Protein 2E0T (pdb70)

Radius of gyration: 17.64 Å; Cα contacts (8 Å, |Δi|>4): 221; chains: 1; bounding box: 36×41×56 Å

B-factor: mean 16.06, std 10.48, range [0.98, 58.57]

Nearest PDB structures (foldseek):
  2e0t-assembly1_A-2  TM=1.007E+00  e=2.964E-31  Homo sapiens
  4hrf-assembly1_A  TM=9.578E-01  e=8.405E-27  Homo sapiens
  4b04-assembly2_C  TM=9.583E-01  e=4.090E-26  Homo sapiens
  4b04-assembly2_D  TM=9.462E-01  e=1.126E-25  Homo sapiens
  5gtj-assembly2_C  TM=8.476E-01  e=1.217E-23  Homo sapiens

Sequence (150 aa):
HADEVWPGLYLGDQDMANNRRELRRLGITHVLNASHSRWRGTPEAYEGLGIRYLGVEAHDSPAFDMSIHFQTAADFIHRALSQPGGKILVHCAVGVSRSATLVLAYLMLYHHLTLVEAIKKVKDHRGIIPNRGFLRQLLALDRRLRQGLE

Secondary structure (DSSP, 8-state):
-EEEEETTEEEE-HHHHT-HHHHHHHT--EEEETT--TT--S-TTHHHHT-EEEE----SSTTS-THHHHHHHHHHHHHHHHSTT--EEEE-SSSSHHHHHHHHHHHHHHS---HHHHHHHHHHTS-S---HHHHHHHHHHHHHHHH---

Foldseek 3Di:
DWWQLDVLEIEDEPVCVVDLVNCLVVLAAEEEELADDVVDDPPPNQVVSNYHYDYDHFDLDPPTDLVVCLVVLLVVVCVQVVDPSRHYYFYYHDDRRRRLVSQLSNCVVPVVDDSVRSVCSRVVTPDDCPDPVVVVVVVVVVCCVVPPDD

InterPro domains:
  IPR000340 Dual specificity phosphatase, catalytic domain [PF00782] (69-202)
  IPR000387 Tyrosine-specific protein phosphatases domain [PS50056] (128-186)
  IPR016130 Protein-tyrosine phosphatase, active site [PS00383] (150-160)
  IPR020405 Atypical dual specificity phosphatase, subfamily A [PR01909] (63-74)
  IPR020405 Atypical dual specificity phosphatase, subfamily A [PR01909] (83-92)
  IPR020405 Atypical dual specificity phosphatase, subfamily A [PR01909] (113-124)
  IPR020405 Atypical dual specificity phosphatase, subfamily A [PR01909] (133-142)
  IPR020405 Atypical dual specificity phosphatase, subfamily A [PTHR45682] (21-208)
  IPR020422 Dual specificity protein phosphatase domain [PS50054] (60-207)
  IPR020422 Dual specificity protein phosphatase domain [SM00195] (61-204)
  IPR029021 Protein-tyrosine phosphatase-like [G3DSA:3.90.190.10] (32-207)
  IPR029021 Protein-tyrosine phosphatase-like [SSF52799] (44-206)

Structure (mmCIF, N/CA/C/O backbone):
data_2E0T
#
_entry.id   2E0T
#
_cell.length_a   80.721
_cell.length_b   40.176
_cell.length_c   49.944
_cell.angle_alpha   90.00
_cell.angle_beta   110.35
_cell.angle_gamma   90.00
#
_symmetry.space_group_name_H-M   'C 1 2 1'
#
loop_
_entity.id
_entity.type
_entity.pdbx_description
1 polymer 'Dual specificity phosphatase 26'
2 water water
#
loop_
_atom_site.group_PDB
_atom_site.id
_atom_site.type_symbol
_atom_site.label_atom_id
_atom_site.label_alt_id
_atom_site.label_comp_id
_atom_site.label_asym_id
_atom_site.label_entity_id
_atom_site.label_seq_id
_atom_site.pdbx_PDB_ins_code
_atom_site.Cartn_x
_atom_site.Cartn_y
_atom_site.Cartn_z
_atom_site.occupancy
_atom_site.B_iso_or_equiv
_atom_site.auth_seq_id
_atom_site.auth_comp_id
_atom_site.auth_asym_id
_atom_site.auth_atom_id
_atom_site.pdbx_PDB_model_num
ATOM 1 N N . HIS A 1 1 ? 23.672 -6.849 22.933 1.00 21.73 61 HIS A N 1
ATOM 2 C CA . HIS A 1 1 ? 23.866 -5.434 23.333 1.00 23.86 61 HIS A CA 1
ATOM 3 C C . HIS A 1 1 ? 23.721 -4.521 22.128 1.00 21.98 61 HIS A C 1
ATOM 4 O O . HIS A 1 1 ? 24.158 -4.866 21.032 1.00 21.64 61 HIS A O 1
ATOM 11 N N . ALA A 1 2 ? 23.104 -3.361 22.336 1.00 19.69 62 ALA A N 1
ATOM 12 C CA . ALA A 1 2 ? 22.923 -2.390 21.260 1.00 19.05 62 ALA A CA 1
ATOM 13 C C . ALA A 1 2 ? 22.652 -1.006 21.822 1.00 17.61 62 ALA A C 1
ATOM 14 O O . ALA A 1 2 ? 21.998 -0.857 22.863 1.00 18.64 62 ALA A O 1
ATOM 16 N N . ASP A 1 3 ? 23.165 0.000 21.121 1.00 13.94 63 ASP A N 1
ATOM 17 C CA . ASP A 1 3 ? 22.989 1.388 21.507 1.00 11.51 63 ASP A CA 1
ATOM 18 C C . ASP A 1 3 ? 22.254 2.109 20.393 1.00 10.35 63 ASP A C 1
ATOM 19 O O . ASP A 1 3 ? 22.575 1.919 19.222 1.00 9.90 63 ASP A O 1
ATOM 24 N N . GLU A 1 4 ? 21.272 2.927 20.748 1.00 10.26 64 GLU A N 1
ATOM 25 C CA . GLU A 1 4 ? 20.557 3.702 19.742 1.00 11.11 64 GLU A CA 1
ATOM 26 C C . GLU A 1 4 ? 21.419 4.960 19.549 1.00 11.48 64 GLU A C 1
ATOM 27 O O . GLU A 1 4 ? 21.286 5.949 20.284 1.00 12.23 64 GLU A O 1
ATOM 33 N N . VAL A 1 5 ? 22.314 4.908 18.563 1.00 11.45 65 VAL A N 1
ATOM 34 C CA . VAL A 1 5 ? 23.241 6.012 18.291 1.00 10.18 65 VAL A CA 1
ATOM 35 C C . VAL A 1 5 ? 22.681 7.152 17.446 1.00 9.99 65 VAL A C 1
ATOM 36 O O . VAL A 1 5 ? 23.287 8.224 17.350 1.00 12.13 65 VAL A O 1
ATOM 40 N N . TRP A 1 6 ? 21.537 6.914 16.814 1.00 10.05 66 TRP A N 1
ATOM 41 C CA . TRP A 1 6 ? 20.837 7.915 16.013 1.00 10.36 66 TRP A CA 1
ATOM 42 C C . TRP A 1 6 ? 19.393 7.433 16.123 1.00 11.01 66 TRP A C 1
ATOM 43 O O . TRP A 1 6 ? 19.162 6.235 16.270 1.00 9.07 66 TRP A O 1
ATOM 54 N N . PRO A 1 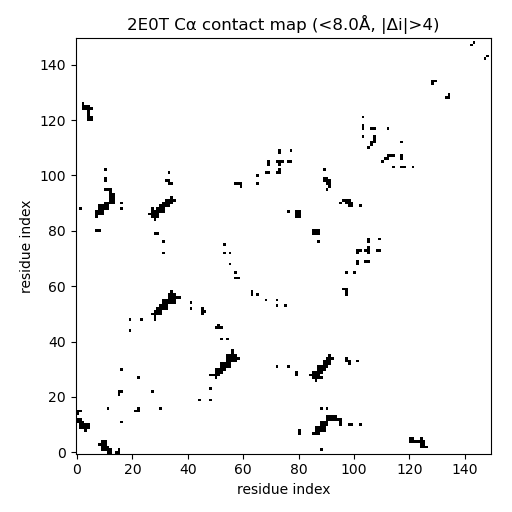7 ? 18.404 8.341 16.081 1.00 11.63 67 PRO A N 1
ATOM 55 C CA . PRO A 1 7 ? 17.017 7.881 16.195 1.00 11.73 67 PRO A CA 1
ATOM 56 C C . PRO A 1 7 ? 16.649 6.714 15.282 1.00 11.61 67 PRO A C 1
ATOM 57 O O . PRO A 1 7 ? 16.726 6.839 14.056 1.00 11.24 67 PRO A O 1
ATOM 61 N N . GLY A 1 8 ? 16.243 5.599 15.894 1.00 10.94 68 GLY A N 1
ATOM 62 C CA . GLY A 1 8 ? 15.857 4.412 15.149 1.00 10.96 68 GLY A CA 1
ATOM 63 C C . GLY A 1 8 ? 17.021 3.566 14.648 1.00 9.80 68 GLY A C 1
ATOM 64 O O . GLY A 1 8 ? 16.813 2.486 14.069 1.00 7.95 68 GLY A O 1
ATOM 65 N N . LEU A 1 9 ? 18.244 4.018 14.922 1.00 9.05 69 LEU A N 1
ATOM 66 C CA . LEU A 1 9 ? 19.436 3.329 14.436 1.00 8.46 69 LEU A CA 1
ATOM 67 C C . LEU A 1 9 ? 20.260 2.757 15.582 1.00 9.46 69 LEU A C 1
ATOM 68 O O . LEU A 1 9 ? 20.892 3.495 16.346 1.00 6.80 69 LEU A O 1
ATOM 73 N N . TYR A 1 10 ? 20.240 1.435 15.695 1.00 9.05 70 TYR A N 1
ATOM 74 C CA . TYR A 1 10 ? 20.964 0.730 16.737 1.00 9.13 70 TYR A CA 1
ATOM 75 C C . TYR A 1 10 ? 22.273 0.114 16.253 1.00 11.05 70 TYR A C 1
ATOM 76 O O . TYR A 1 10 ? 22.289 -0.638 15.284 1.00 9.75 70 TYR A O 1
ATOM 85 N N . LEU A 1 11 ? 23.364 0.442 16.938 1.00 8.70 71 LEU A N 1
ATOM 86 C CA . LEU A 1 11 ? 24.672 -0.128 16.641 1.00 7.62 71 LEU A CA 1
ATOM 87 C C . LEU A 1 11 ? 24.786 -1.217 17.706 1.00 10.22 71 LEU A C 1
ATOM 88 O O . LEU A 1 11 ? 24.846 -0.906 18.904 1.00 10.45 71 LEU A O 1
ATOM 93 N N . GLY A 1 12 ? 24.804 -2.478 17.280 1.00 10.19 72 GLY A N 1
ATOM 94 C CA . GLY A 1 12 ? 24.861 -3.580 18.235 1.00 11.73 72 GLY A CA 1
ATOM 95 C C . GLY A 1 12 ? 25.853 -4.686 17.924 1.00 13.95 72 GLY A C 1
ATOM 96 O O . GLY A 1 12 ? 26.662 -4.562 16.999 1.00 12.60 72 GLY A O 1
ATOM 97 N N . ASP A 1 13 ? 25.792 -5.775 18.692 1.00 13.08 73 ASP A N 1
ATOM 98 C CA . ASP A 1 13 ? 26.718 -6.882 18.494 1.00 13.83 73 ASP A CA 1
ATOM 99 C C . ASP A 1 13 ? 26.080 -8.127 17.885 1.00 12.60 73 ASP A C 1
ATOM 100 O O . ASP A 1 13 ? 24.872 -8.168 17.668 1.00 11.41 73 ASP A O 1
ATOM 105 N N . GLN A 1 14 ? 26.905 -9.128 17.592 1.00 12.56 74 GLN A N 1
ATOM 106 C CA . GLN A 1 14 ? 26.433 -10.366 16.985 1.00 13.51 74 GLN A CA 1
ATOM 107 C C . GLN A 1 14 ? 25.429 -11.074 17.885 1.00 15.10 74 GLN A C 1
ATOM 108 O O . GLN A 1 14 ? 24.492 -11.693 17.391 1.00 14.68 74 GLN A O 1
ATOM 114 N N . ASP A 1 15 ? 25.622 -11.000 19.196 1.00 16.13 75 ASP A N 1
ATOM 115 C CA . ASP A 1 15 ? 24.688 -11.651 20.108 1.00 16.45 75 ASP A CA 1
ATOM 116 C C . ASP A 1 15 ? 23.305 -11.017 19.998 1.00 14.56 75 ASP A C 1
ATOM 117 O O . ASP A 1 15 ? 22.290 -11.707 20.075 1.00 15.80 75 ASP A O 1
ATOM 122 N N . MET A 1 16 ? 23.252 -9.701 19.818 1.00 13.96 76 MET A N 1
ATOM 123 C CA . MET A 1 16 ? 21.960 -9.045 19.685 1.00 12.91 76 MET A CA 1
ATOM 124 C C . MET A 1 16 ? 21.329 -9.476 18.368 1.00 13.33 76 MET A C 1
ATOM 125 O O . MET A 1 16 ? 20.119 -9.666 18.278 1.00 13.09 76 MET A O 1
ATOM 130 N N . ALA A 1 17 ? 22.158 -9.626 17.344 1.00 13.87 77 ALA A N 1
ATOM 131 C CA . ALA A 1 17 ? 21.651 -10.038 16.041 1.00 14.97 77 ALA A CA 1
ATOM 132 C C . ALA A 1 17 ? 21.099 -11.459 16.114 1.00 17.08 77 ALA A C 1
ATOM 133 O O . ALA A 1 17 ? 20.262 -11.854 15.296 1.00 16.83 77 ALA A O 1
ATOM 135 N N . ASN A 1 18 ? 21.572 -12.214 17.100 1.00 18.27 78 ASN A N 1
ATOM 136 C CA . ASN A 1 18 ? 21.167 -13.603 17.281 1.00 21.01 78 ASN A CA 1
ATOM 137 C C . ASN A 1 18 ? 20.065 -13.781 18.316 1.00 22.54 78 ASN A C 1
ATOM 138 O O . ASN A 1 18 ? 19.592 -14.901 18.536 1.00 23.19 78 ASN A O 1
ATOM 143 N N . ASN A 1 19 ? 19.649 -12.686 18.941 1.00 22.71 79 ASN A N 1
ATOM 144 C CA . ASN A 1 19 ? 18.625 -12.749 19.980 1.00 22.68 79 ASN A CA 1
ATOM 145 C C . ASN A 1 19 ? 17.208 -12.414 19.513 1.00 22.60 79 ASN A C 1
ATOM 146 O O . ASN A 1 19 ? 16.787 -11.260 19.562 1.00 20.30 79 ASN A O 1
ATOM 151 N N . ARG A 1 20 ? 16.473 -13.439 19.089 1.00 24.57 80 ARG A N 1
ATOM 152 C CA . ARG A 1 20 ? 15.110 -13.291 18.594 1.00 27.00 80 ARG A CA 1
ATOM 153 C C . ARG A 1 20 ? 14.150 -12.536 19.514 1.00 26.81 80 ARG A C 1
ATOM 154 O O . ARG A 1 20 ? 13.385 -11.692 19.057 1.00 24.88 80 ARG A O 1
ATOM 162 N N . ARG A 1 21 ? 14.182 -12.842 20.808 1.00 27.54 81 ARG A N 1
ATOM 163 C CA . ARG A 1 21 ? 13.282 -12.181 21.747 1.00 28.92 81 ARG A CA 1
ATOM 164 C C . ARG A 1 21 ? 13.566 -10.692 21.905 1.00 26.77 81 ARG A C 1
ATOM 165 O O . ARG A 1 21 ? 12.644 -9.878 21.940 1.00 26.36 81 ARG A O 1
ATOM 173 N N . GLU A 1 22 ? 14.841 -10.337 21.993 1.00 25.79 82 GLU A N 1
ATOM 174 C CA . GLU A 1 22 ? 15.222 -8.939 22.146 1.00 23.52 82 GLU A CA 1
ATOM 175 C C . GLU A 1 22 ? 14.956 -8.156 20.856 1.00 22.04 82 GLU A C 1
ATOM 176 O O . GLU A 1 22 ? 14.489 -7.019 20.898 1.00 18.82 82 GLU A O 1
ATOM 182 N N . LEU A 1 23 ? 15.258 -8.750 19.704 1.00 20.36 83 LEU A N 1
ATOM 183 C CA . LEU A 1 23 ? 14.981 -8.063 18.450 1.00 18.46 83 LEU A CA 1
ATOM 184 C C . LEU A 1 23 ? 13.485 -7.782 18.391 1.00 19.42 83 LEU A C 1
ATOM 185 O O . LEU A 1 23 ? 13.054 -6.743 17.914 1.00 18.06 83 LEU A O 1
ATOM 190 N N . ARG A 1 24 ? 12.684 -8.719 18.883 1.00 21.97 84 ARG A N 1
ATOM 191 C CA . ARG A 1 24 ? 11.243 -8.516 18.868 1.00 25.35 84 ARG A CA 1
ATOM 192 C C . ARG A 1 24 ? 10.852 -7.400 19.832 1.00 24.78 84 ARG A C 1
ATOM 193 O O . ARG A 1 24 ? 10.110 -6.489 19.470 1.00 25.41 84 ARG A O 1
ATOM 201 N N . ARG A 1 25 ? 11.364 -7.475 21.057 1.00 26.46 85 ARG A N 1
ATOM 202 C CA . ARG A 1 25 ? 11.058 -6.479 22.080 1.00 26.64 85 ARG A CA 1
ATOM 203 C C . ARG A 1 25 ? 11.360 -5.068 21.594 1.00 25.56 85 ARG A C 1
ATOM 204 O O . ARG A 1 25 ? 10.567 -4.154 21.808 1.00 25.71 85 ARG A O 1
ATOM 212 N N . LEU A 1 26 ? 12.504 -4.897 20.936 1.00 23.07 86 LEU A N 1
ATOM 213 C CA . LEU A 1 26 ? 12.909 -3.587 20.428 1.00 20.65 86 LEU A CA 1
ATOM 214 C C . LEU A 1 26 ? 12.152 -3.120 19.189 1.00 19.05 86 LEU A C 1
ATOM 215 O O . LEU A 1 26 ? 12.218 -1.948 18.833 1.00 18.03 86 LEU A O 1
ATOM 220 N N . GLY A 1 27 ? 11.446 -4.032 18.527 1.00 16.44 87 GLY A N 1
ATOM 221 C CA . GLY A 1 27 ? 10.700 -3.655 17.340 1.00 14.78 87 GLY A CA 1
ATOM 222 C C . GLY A 1 27 ? 11.586 -3.425 16.128 1.00 13.43 87 GLY A C 1
ATOM 223 O O . GLY A 1 27 ? 11.245 -2.643 15.240 1.00 13.48 87 GLY A O 1
ATOM 224 N N . ILE A 1 28 ? 12.724 -4.109 16.087 1.00 11.65 88 ILE A N 1
ATOM 225 C CA . ILE A 1 28 ? 13.646 -3.958 14.964 1.00 11.75 88 ILE A CA 1
ATOM 226 C C . ILE A 1 28 ? 12.933 -4.386 13.693 1.00 12.22 88 ILE A C 1
ATOM 227 O O . ILE A 1 28 ? 12.265 -5.415 13.680 1.00 12.31 88 ILE A O 1
ATOM 232 N N . THR A 1 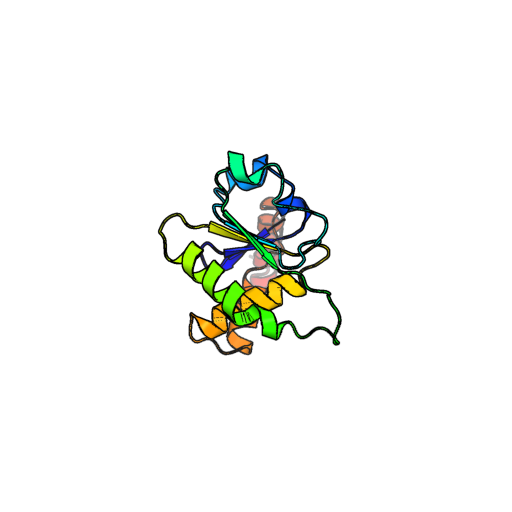29 ? 13.085 -3.596 12.631 1.00 11.41 89 THR A N 1
ATOM 233 C CA . THR A 1 29 ? 12.441 -3.890 11.358 1.00 10.95 89 THR A CA 1
ATOM 234 C C . THR A 1 29 ? 13.437 -4.195 10.243 1.00 10.27 89 THR A C 1
ATOM 235 O O . THR A 1 29 ? 13.079 -4.764 9.206 1.00 9.04 89 THR A O 1
ATOM 239 N N . HIS A 1 30 ? 14.691 -3.827 10.462 1.00 8.01 90 HIS A N 1
ATOM 240 C CA . HIS A 1 30 ? 15.739 -4.043 9.463 1.00 7.82 90 HIS A CA 1
ATOM 241 C C . HIS A 1 30 ? 17.029 -4.403 10.162 1.00 6.62 90 HIS A C 1
ATOM 242 O O . HIS A 1 30 ? 17.282 -3.919 11.256 1.00 8.51 90 HIS A O 1
ATOM 249 N N . VAL A 1 31 ? 17.828 -5.268 9.543 1.00 5.99 91 VAL A N 1
ATOM 250 C CA . VAL A 1 31 ? 19.133 -5.621 10.098 1.00 7.66 91 VAL A CA 1
ATOM 251 C C . VAL A 1 31 ? 20.179 -5.540 8.991 1.00 7.52 91 VAL A C 1
ATOM 252 O O . VAL A 1 31 ? 20.013 -6.135 7.925 1.00 5.64 91 VAL A O 1
ATOM 256 N N . LEU A 1 32 ? 21.221 -4.752 9.232 1.00 6.17 92 LEU A N 1
ATOM 257 C CA . LEU A 1 32 ? 22.335 -4.623 8.302 1.00 6.43 92 LEU A CA 1
ATOM 258 C C . LEU A 1 32 ? 23.526 -5.353 8.932 1.00 6.24 92 LEU A C 1
ATOM 259 O O . LEU A 1 32 ? 24.079 -4.921 9.961 1.00 5.82 92 LEU A O 1
ATOM 264 N N . ASN A 1 33 ? 23.898 -6.483 8.340 1.00 4.86 93 ASN A N 1
ATOM 265 C CA . ASN A 1 33 ? 25.033 -7.255 8.830 1.00 6.39 93 ASN A CA 1
ATOM 266 C C . ASN A 1 33 ? 26.241 -6.799 8.016 1.00 5.73 93 ASN A C 1
ATOM 267 O O . ASN A 1 33 ? 26.335 -7.088 6.823 1.00 5.49 93 ASN A O 1
ATOM 272 N N . ALA A 1 34 ? 27.160 -6.083 8.666 1.00 5.32 94 ALA A N 1
ATOM 273 C CA . ALA A 1 34 ? 28.348 -5.553 8.003 1.00 6.66 94 ALA A CA 1
ATOM 274 C C . ALA A 1 34 ? 29.457 -6.570 7.791 1.00 6.34 94 ALA A C 1
ATOM 275 O O . ALA A 1 34 ? 30.525 -6.232 7.281 1.00 6.09 94 ALA A O 1
ATOM 277 N N . SER A 1 35 ? 29.212 -7.811 8.205 1.00 6.43 95 SER A N 1
ATOM 278 C CA . SER A 1 35 ? 30.179 -8.893 8.023 1.00 7.62 95 SER A CA 1
ATOM 279 C C . SER A 1 35 ? 29.423 -10.191 7.741 1.00 7.93 95 SER A C 1
ATOM 280 O O . SER A 1 35 ? 29.506 -11.174 8.499 1.00 7.74 95 SER A O 1
ATOM 283 N N . HIS A 1 36 ? 28.659 -10.186 6.656 1.00 5.92 96 HIS A N 1
ATOM 284 C CA . HIS A 1 36 ? 27.898 -11.365 6.255 1.00 6.38 96 HIS A CA 1
ATOM 285 C C . HIS A 1 36 ? 28.836 -12.464 5.753 1.00 6.67 96 HIS A C 1
ATOM 286 O O . HIS A 1 36 ? 29.725 -12.210 4.939 1.00 6.88 96 HIS A O 1
ATOM 293 N N . SER A 1 37 ? 28.659 -13.677 6.275 1.00 8.30 97 SER A N 1
ATOM 294 C CA . SER A 1 37 ? 29.464 -14.833 5.865 1.00 7.96 97 SER A CA 1
ATOM 295 C C . SER A 1 37 ? 28.834 -15.358 4.598 1.00 7.75 97 SER A C 1
ATOM 296 O O . SER A 1 37 ? 27.675 -15.761 4.606 1.00 7.40 97 SER A O 1
ATOM 299 N N . ARG A 1 38 ? 29.604 -15.394 3.518 1.00 9.07 98 ARG A N 1
ATOM 300 C CA . ARG A 1 38 ? 29.033 -15.792 2.235 1.00 9.96 98 ARG A CA 1
ATOM 301 C C . ARG A 1 38 ? 28.345 -17.150 2.142 1.00 8.17 98 ARG A C 1
ATOM 302 O O . ARG A 1 38 ? 27.424 -17.316 1.340 1.00 7.12 98 ARG A O 1
ATOM 310 N N . TRP A 1 39 ? 28.769 -18.105 2.967 1.00 9.18 99 TRP A N 1
ATOM 311 C CA . TRP A 1 39 ? 28.170 -19.443 2.977 1.00 8.76 99 TRP A CA 1
ATOM 312 C C . TRP A 1 39 ? 26.815 -19.497 3.683 1.00 9.28 99 TRP A C 1
ATOM 313 O O . TRP A 1 39 ? 26.109 -20.511 3.626 1.00 10.05 99 TRP A O 1
ATOM 324 N N . ARG A 1 40 ? 26.456 -18.412 4.366 1.00 7.86 100 ARG A N 1
ATOM 325 C CA . ARG A 1 40 ? 25.172 -18.336 5.044 1.00 8.05 100 ARG A CA 1
ATOM 326 C C . ARG A 1 40 ? 24.177 -17.574 4.160 1.00 8.02 100 ARG A C 1
ATOM 327 O O . ARG A 1 40 ? 24.554 -16.920 3.177 1.00 8.89 100 ARG A O 1
ATOM 335 N N . GLY A 1 41 ? 22.909 -17.677 4.525 1.00 7.72 101 GLY A N 1
ATOM 336 C CA . GLY A 1 41 ? 21.856 -16.938 3.846 1.00 8.44 101 GLY A CA 1
ATOM 337 C C . GLY A 1 41 ? 21.291 -15.996 4.908 1.00 9.31 101 GLY A C 1
ATOM 338 O O . GLY A 1 41 ? 21.986 -15.652 5.867 1.00 9.82 101 GLY A O 1
ATOM 339 N N . THR A 1 42 ? 20.038 -15.585 4.761 1.00 9.01 102 THR A N 1
ATOM 340 C CA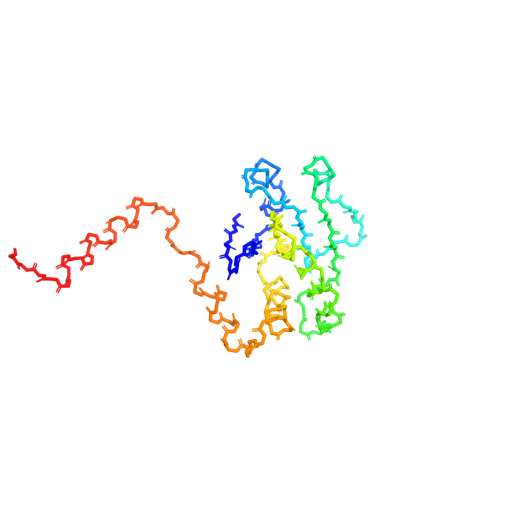 . THR A 1 42 ? 19.415 -14.695 5.742 1.00 9.58 102 THR A CA 1
ATOM 341 C C . THR A 1 42 ? 19.257 -15.392 7.098 1.00 10.55 102 THR A C 1
ATOM 342 O O . THR A 1 42 ? 18.889 -16.575 7.165 1.00 9.20 102 THR A O 1
ATOM 346 N N . PRO A 1 43 ? 19.571 -14.689 8.200 1.00 9.00 103 PRO A N 1
ATOM 347 C CA . PRO A 1 43 ? 19.422 -15.307 9.523 1.00 11.75 103 PRO A CA 1
ATOM 348 C C . PRO A 1 43 ? 18.030 -15.904 9.659 1.00 12.00 103 PRO A C 1
ATOM 349 O O . PRO A 1 43 ? 17.034 -15.279 9.316 1.00 13.04 103 PRO A O 1
ATOM 353 N N . GLU A 1 44 ? 17.944 -17.104 10.192 1.00 16.66 104 GLU A N 1
ATOM 354 C CA . GLU A 1 44 ? 16.783 -17.973 10.328 1.00 20.31 104 GLU A CA 1
ATOM 355 C C . GLU A 1 44 ? 15.595 -17.219 10.914 1.00 19.55 104 GLU A C 1
ATOM 356 O O . GLU A 1 44 ? 14.435 -17.413 10.412 1.00 18.98 104 GLU A O 1
ATOM 362 N N . ALA A 1 45 ? 15.722 -16.478 11.989 1.00 19.05 105 ALA A N 1
ATOM 363 C CA . ALA A 1 45 ? 14.583 -15.848 12.651 1.00 17.51 105 ALA A CA 1
ATOM 364 C C . ALA A 1 45 ? 14.015 -14.580 12.010 1.00 16.76 105 ALA A C 1
ATOM 365 O O . ALA A 1 45 ? 12.879 -14.199 12.295 1.00 14.93 105 ALA A O 1
ATOM 367 N N . TYR A 1 46 ? 14.766 -13.940 11.126 1.00 14.90 106 TYR A N 1
ATOM 368 C CA . TYR A 1 46 ? 14.311 -12.680 10.559 1.00 15.12 106 TYR A CA 1
ATOM 369 C C . TYR A 1 46 ? 13.012 -12.663 9.763 1.00 15.70 106 TYR A C 1
ATOM 370 O O . TYR A 1 46 ? 12.220 -11.742 9.893 1.00 16.93 106 TYR A O 1
ATOM 379 N N . GLU A 1 47 ? 12.777 -13.675 8.941 1.00 16.86 107 GLU A N 1
ATOM 380 C CA . GLU A 1 47 ? 11.552 -13.713 8.160 1.00 18.43 107 GLU A CA 1
ATOM 381 C C . GLU A 1 47 ? 10.318 -13.654 9.071 1.00 18.62 107 GLU A C 1
ATOM 382 O O . GLU A 1 47 ? 9.397 -12.873 8.836 1.00 18.41 107 GLU A O 1
ATOM 388 N N . GLY A 1 48 ? 10.321 -14.469 10.116 1.00 20.23 108 GLY A N 1
ATOM 389 C CA . GLY A 1 48 ? 9.202 -14.488 11.042 1.00 21.67 108 GLY A CA 1
ATOM 390 C C . GLY A 1 48 ? 9.050 -13.183 11.798 1.00 22.10 108 GLY A C 1
ATOM 391 O O . GLY A 1 48 ? 7.933 -12.709 12.018 1.00 22.92 108 GLY A O 1
ATOM 392 N N . LEU A 1 49 ? 10.174 -12.603 12.206 1.00 20.16 109 LEU A N 1
ATOM 393 C CA . LEU A 1 49 ? 10.155 -11.342 12.942 1.00 19.37 109 LEU A CA 1
ATOM 394 C C . LEU A 1 49 ? 9.733 -10.184 12.050 1.00 17.99 109 LEU A C 1
ATOM 395 O O . LEU A 1 49 ? 9.433 -9.092 12.542 1.00 17.78 109 LEU A O 1
ATOM 400 N N . GLY A 1 50 ? 9.715 -10.423 10.741 1.00 17.08 110 GLY A N 1
ATOM 401 C CA . GLY A 1 50 ? 9.324 -9.394 9.795 1.00 14.77 110 GLY A CA 1
ATOM 402 C C . GLY A 1 50 ? 10.467 -8.439 9.508 1.00 13.98 110 GLY A C 1
ATOM 403 O O . GLY A 1 50 ? 10.255 -7.293 9.105 1.00 15.71 110 GLY A O 1
ATOM 404 N N . ILE A 1 51 ? 11.683 -8.935 9.697 1.00 12.50 111 ILE A N 1
ATOM 405 C CA . ILE A 1 51 ? 12.899 -8.149 9.518 1.00 11.47 111 ILE A CA 1
ATOM 406 C C . ILE A 1 51 ? 13.479 -8.239 8.111 1.00 11.27 111 ILE A C 1
ATOM 407 O O . ILE A 1 51 ? 13.676 -9.337 7.591 1.00 12.41 111 ILE A O 1
ATOM 412 N N . ARG A 1 52 ? 13.739 -7.079 7.502 1.00 9.80 112 ARG A N 1
ATOM 413 C CA . ARG A 1 52 ? 14.341 -7.011 6.164 1.00 9.65 112 ARG A CA 1
ATOM 414 C C . ARG A 1 52 ? 15.852 -6.994 6.377 1.00 8.03 112 ARG A C 1
ATOM 415 O O . ARG A 1 52 ? 16.368 -6.180 7.147 1.00 7.77 112 ARG A O 1
ATOM 423 N N . TYR A 1 53 ? 16.560 -7.856 5.654 1.00 7.76 113 TYR A N 1
ATOM 424 C CA . TYR A 1 53 ? 18.003 -8.008 5.818 1.00 7.41 113 TYR A CA 1
ATOM 425 C C . TYR A 1 53 ? 18.887 -7.547 4.657 1.00 8.56 113 TYR A C 1
ATOM 426 O O . TYR A 1 53 ? 18.503 -7.639 3.488 1.00 7.99 113 TYR A O 1
ATOM 435 N N . LEU A 1 54 ? 20.068 -7.028 5.001 1.00 7.08 114 LEU A N 1
ATOM 436 C CA . LEU A 1 54 ? 21.079 -6.676 4.000 1.00 5.61 114 LEU A CA 1
ATOM 437 C C . LEU A 1 54 ? 22.375 -7.201 4.580 1.00 6.72 114 LEU A C 1
ATOM 438 O O . LEU A 1 54 ? 22.751 -6.842 5.693 1.00 5.97 114 LEU A O 1
ATOM 443 N N . GLY A 1 55 ? 23.021 -8.108 3.845 1.00 5.51 115 GLY A N 1
ATOM 444 C CA . GLY A 1 55 ? 24.281 -8.672 4.288 1.00 6.62 115 GLY A CA 1
ATOM 445 C C . GLY A 1 55 ? 25.418 -8.239 3.378 1.00 7.24 115 GLY A C 1
ATOM 446 O O . GLY A 1 55 ? 25.436 -8.603 2.198 1.00 10.02 115 GLY A O 1
ATOM 447 N N . VAL A 1 56 ? 26.346 -7.437 3.885 1.00 7.20 116 VAL A N 1
ATOM 448 C CA . VAL A 1 56 ? 27.477 -7.034 3.045 1.00 8.18 116 VAL A CA 1
ATOM 449 C C . VAL A 1 56 ? 28.688 -7.846 3.492 1.00 8.55 116 VAL A C 1
ATOM 450 O O . VAL A 1 56 ? 28.918 -8.048 4.683 1.00 7.23 116 VAL A O 1
ATOM 454 N N . GLU A 1 57 ? 29.446 -8.337 2.524 1.00 8.52 117 GLU A N 1
ATOM 455 C CA . GLU A 1 57 ? 30.613 -9.148 2.829 1.00 10.38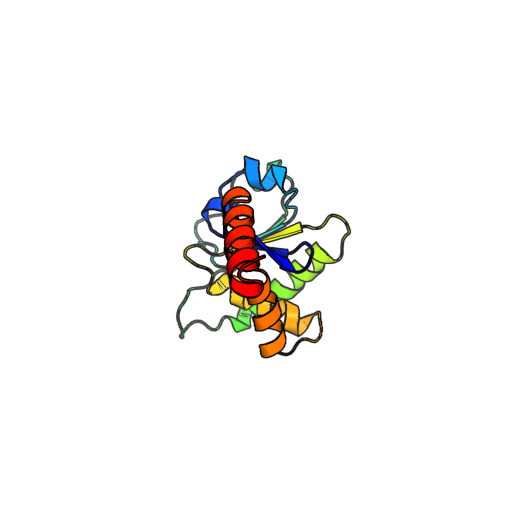 117 GLU A CA 1
ATOM 456 C C . GLU A 1 57 ? 31.847 -8.264 2.921 1.00 11.54 117 GLU A C 1
ATOM 457 O O . GLU A 1 57 ? 32.212 -7.560 1.974 1.00 12.16 117 GLU A O 1
ATOM 463 N N . ALA A 1 58 ? 32.477 -8.291 4.085 1.00 10.93 118 ALA A N 1
ATOM 464 C CA . ALA A 1 58 ? 33.640 -7.453 4.319 1.00 11.62 118 ALA A CA 1
ATOM 465 C C . ALA A 1 58 ? 34.537 -8.050 5.385 1.00 13.23 118 ALA A C 1
ATOM 466 O O . ALA A 1 58 ? 34.065 -8.654 6.348 1.00 13.68 118 ALA A O 1
ATOM 468 N N . HIS A 1 59 ? 35.836 -7.881 5.198 1.00 14.72 119 HIS A N 1
ATOM 469 C CA . HIS A 1 59 ? 36.815 -8.378 6.149 1.00 16.81 119 HIS A CA 1
ATOM 470 C C . HIS A 1 59 ? 37.337 -7.162 6.888 1.00 14.82 119 HIS A C 1
ATOM 471 O O . HIS A 1 59 ? 37.466 -6.081 6.306 1.00 13.24 119 HIS A O 1
ATOM 478 N N . ASP A 1 60 ? 37.610 -7.330 8.176 1.00 14.19 120 ASP A N 1
ATOM 479 C CA . ASP A 1 60 ? 38.111 -6.228 8.984 1.00 14.23 120 ASP A CA 1
ATOM 480 C C . ASP A 1 60 ? 39.623 -6.142 8.840 1.00 14.68 120 ASP A C 1
ATOM 481 O O . ASP A 1 60 ? 40.378 -6.430 9.773 1.00 15.90 120 ASP A O 1
ATOM 486 N N . SER A 1 61 ? 40.046 -5.737 7.646 1.00 13.83 121 SER A N 1
ATOM 487 C CA . SER A 1 61 ? 41.455 -5.594 7.298 1.00 15.51 121 SER A CA 1
ATOM 488 C C . SER A 1 61 ? 41.689 -4.246 6.625 1.00 14.86 121 SER A C 1
ATOM 489 O O . SER A 1 61 ? 40.834 -3.755 5.883 1.00 14.94 121 SER A O 1
ATOM 492 N N . PRO A 1 62 ? 42.848 -3.619 6.883 1.00 15.98 122 PRO A N 1
ATOM 493 C CA . PRO A 1 62 ? 43.160 -2.320 6.271 1.00 15.56 122 PRO A CA 1
ATOM 494 C C . PRO A 1 62 ? 43.233 -2.463 4.753 1.00 15.01 122 PRO A C 1
ATOM 495 O O . PRO A 1 62 ? 43.167 -1.469 4.023 1.00 14.84 122 PRO A O 1
ATOM 499 N N . ALA A 1 63 ? 43.372 -3.709 4.294 1.00 13.91 123 ALA A N 1
ATOM 500 C CA . ALA A 1 63 ? 43.455 -4.027 2.864 1.00 12.13 123 ALA A CA 1
ATOM 501 C C . ALA A 1 63 ? 42.078 -4.161 2.209 1.00 11.58 123 ALA A C 1
ATOM 502 O O . ALA A 1 63 ? 41.976 -4.315 0.991 1.00 11.36 123 ALA A O 1
ATOM 504 N N . PHE A 1 64 ? 41.022 -4.136 3.011 1.00 10.56 124 PHE A N 1
ATOM 505 C CA . PHE A 1 64 ? 39.679 -4.237 2.448 1.00 9.53 124 PHE A CA 1
ATOM 506 C C . PHE A 1 64 ? 39.137 -2.823 2.304 1.00 10.60 124 PHE A C 1
ATOM 507 O O . PHE A 1 64 ? 39.165 -2.049 3.269 1.00 11.20 124 PHE A O 1
ATOM 515 N N . ASP A 1 65 ? 38.670 -2.466 1.111 1.00 9.18 125 ASP A N 1
ATOM 516 C CA . ASP A 1 65 ? 38.141 -1.116 0.915 1.00 9.42 125 ASP A CA 1
ATOM 517 C C . ASP A 1 65 ? 36.654 -1.087 1.194 1.00 8.83 125 ASP A C 1
ATOM 518 O O . ASP A 1 65 ? 35.835 -1.349 0.317 1.00 8.72 125 ASP A O 1
ATOM 523 N N . MET A 1 66 ? 36.324 -0.762 2.436 1.00 7.70 126 MET A N 1
ATOM 524 C CA . MET A 1 66 ? 34.942 -0.684 2.903 1.00 8.30 126 MET A CA 1
ATOM 525 C C . MET A 1 66 ? 34.144 0.327 2.065 1.00 8.59 126 MET A C 1
ATOM 526 O O . MET A 1 66 ? 32.912 0.260 2.009 1.00 8.73 126 MET A O 1
ATOM 531 N N . SER A 1 67 ? 34.844 1.252 1.401 1.00 9.53 127 SER A N 1
ATOM 532 C CA . SER A 1 67 ? 34.185 2.271 0.571 1.00 9.96 127 SER A CA 1
ATOM 533 C C . SER A 1 67 ? 33.245 1.651 -0.449 1.00 9.56 127 SER A C 1
ATOM 534 O O . SER A 1 67 ? 32.264 2.274 -0.855 1.00 9.28 127 SER A O 1
ATOM 537 N N . ILE A 1 68 ? 33.561 0.435 -0.877 1.00 10.29 128 ILE A N 1
ATOM 538 C CA . ILE A 1 68 ? 32.737 -0.250 -1.867 1.00 10.94 128 ILE A CA 1
ATOM 539 C C . ILE A 1 68 ? 31.301 -0.445 -1.388 1.00 9.70 128 ILE A C 1
ATOM 540 O O . ILE A 1 68 ? 30.381 -0.588 -2.205 1.00 10.26 128 ILE A O 1
ATOM 545 N N . HIS A 1 69 ? 31.106 -0.443 -0.074 1.00 7.72 129 HIS A N 1
ATOM 546 C CA . HIS A 1 69 ? 29.774 -0.641 0.486 1.00 8.35 129 HIS A CA 1
ATOM 547 C C . HIS A 1 69 ? 29.125 0.618 1.060 1.00 7.87 129 HIS A C 1
ATOM 548 O O . HIS A 1 69 ? 27.983 0.564 1.502 1.00 7.64 129 HIS A O 1
ATOM 555 N N . PHE A 1 70 ? 29.830 1.747 1.068 1.00 7.09 130 PHE A N 1
ATOM 556 C CA . PHE A 1 70 ? 29.248 2.957 1.650 1.00 8.37 130 PHE A CA 1
ATOM 557 C C . PHE A 1 70 ? 27.874 3.328 1.099 1.00 8.78 130 PHE A C 1
ATOM 558 O O . PHE A 1 70 ? 26.941 3.584 1.862 1.00 8.11 130 PHE A O 1
ATOM 566 N N . GLN A 1 71 ? 27.757 3.369 -0.221 1.00 7.63 131 GLN A N 1
ATOM 567 C CA . GLN A 1 71 ? 26.498 3.777 -0.832 1.00 9.25 131 GLN A CA 1
ATOM 568 C C . GLN A 1 71 ? 25.353 2.800 -0.612 1.00 9.27 131 GLN A C 1
ATOM 569 O O . GLN A 1 71 ? 24.255 3.208 -0.224 1.00 8.85 131 GLN A O 1
ATOM 575 N N . THR A 1 72 ? 25.607 1.516 -0.846 1.00 8.57 132 THR A N 1
ATOM 576 C CA . THR A 1 72 ? 24.565 0.510 -0.684 1.00 8.94 132 THR A CA 1
ATOM 577 C C . THR A 1 72 ? 24.099 0.443 0.757 1.00 7.65 132 THR A C 1
ATOM 578 O O . THR A 1 72 ? 22.903 0.384 1.029 1.00 6.34 132 THR A O 1
ATOM 582 N N . ALA A 1 73 ? 25.047 0.458 1.690 1.00 6.19 133 ALA A N 1
ATOM 583 C CA . ALA A 1 73 ? 24.675 0.409 3.095 1.00 6.51 133 ALA A CA 1
ATOM 584 C C . ALA A 1 73 ? 23.922 1.670 3.499 1.00 6.35 133 ALA A C 1
ATOM 585 O O . ALA A 1 73 ? 22.915 1.586 4.182 1.00 4.33 133 ALA A O 1
ATOM 587 N N . ALA A 1 74 ? 24.422 2.837 3.102 1.00 4.01 134 ALA A N 1
ATOM 588 C CA . ALA A 1 74 ? 23.759 4.077 3.476 1.00 5.02 134 ALA A CA 1
ATOM 589 C C . ALA A 1 74 ? 22.357 4.123 2.877 1.00 4.41 134 ALA A C 1
ATOM 590 O O . ALA A 1 74 ? 21.402 4.557 3.524 1.00 5.91 134 ALA A O 1
ATOM 592 N N . ASP A 1 75 ? 22.229 3.652 1.643 1.00 3.59 135 ASP A N 1
ATOM 593 C CA . ASP A 1 75 ? 20.921 3.657 0.988 1.00 5.96 135 ASP A CA 1
ATOM 594 C C . ASP A 1 75 ? 19.929 2.763 1.724 1.00 5.57 135 ASP A C 1
ATOM 595 O O . ASP A 1 75 ? 18.735 3.065 1.797 1.00 6.38 135 ASP A O 1
ATOM 600 N N . PHE A 1 76 ? 20.423 1.657 2.265 1.00 3.51 136 PHE A N 1
ATOM 601 C CA . PHE A 1 76 ? 19.578 0.715 2.986 1.00 3.59 136 PHE A CA 1
ATOM 602 C C . PHE A 1 76 ? 19.123 1.316 4.301 1.00 5.42 136 PHE A C 1
ATOM 603 O O . PHE A 1 76 ? 17.945 1.247 4.652 1.00 6.52 136 PHE A O 1
ATOM 611 N N . ILE A 1 77 ? 20.061 1.893 5.038 1.00 5.61 137 ILE A N 1
ATOM 612 C CA . ILE A 1 77 ? 19.729 2.526 6.314 1.00 5.63 137 ILE A CA 1
ATOM 613 C C . ILE A 1 77 ? 18.730 3.664 6.068 1.00 6.51 137 ILE A C 1
ATOM 614 O O . ILE A 1 77 ? 17.762 3.834 6.806 1.00 6.27 137 ILE A O 1
ATOM 619 N N . HIS A 1 78 ? 18.958 4.431 5.007 1.00 6.29 138 HIS A N 1
ATOM 620 C CA . HIS A 1 78 ? 18.065 5.530 4.656 1.00 6.19 138 HIS A CA 1
ATOM 621 C C . HIS A 1 78 ? 16.656 5.014 4.381 1.00 6.38 138 HIS A C 1
ATOM 622 O O . HIS A 1 78 ? 15.670 5.600 4.823 1.00 6.22 138 HIS A O 1
ATOM 629 N N . ARG A 1 79 ? 16.559 3.903 3.658 1.00 5.41 139 ARG A N 1
ATOM 630 C CA . ARG A 1 79 ? 15.239 3.361 3.347 1.00 6.61 139 ARG A CA 1
ATOM 631 C C . ARG A 1 79 ? 14.528 2.934 4.633 1.00 6.46 139 ARG A C 1
ATOM 632 O O . ARG A 1 79 ? 13.325 3.181 4.805 1.00 8.63 139 ARG A O 1
ATOM 640 N N . ALA A 1 80 ? 15.275 2.309 5.534 1.00 5.39 140 ALA A N 1
ATOM 641 C CA . ALA A 1 80 ? 14.709 1.862 6.802 1.00 6.46 140 ALA A CA 1
ATOM 642 C C . ALA A 1 80 ? 14.244 3.031 7.663 1.00 8.93 140 ALA A C 1
ATOM 643 O O . ALA A 1 80 ? 13.122 3.031 8.169 1.00 9.97 140 ALA A O 1
ATOM 645 N N . LEU A 1 81 ? 15.097 4.039 7.817 1.00 8.68 141 LEU A N 1
ATOM 646 C CA . LEU A 1 81 ? 14.752 5.167 8.669 1.00 12.01 141 LEU A CA 1
ATOM 647 C C . LEU A 1 81 ? 13.771 6.174 8.089 1.00 14.78 141 LEU A C 1
ATOM 648 O O . LEU A 1 81 ? 13.184 6.966 8.829 1.00 15.41 141 LEU A O 1
ATOM 653 N N . SER A 1 82 ? 13.591 6.141 6.774 1.00 14.24 142 SER A N 1
ATOM 654 C CA . SER A 1 82 ? 12.661 7.036 6.104 1.00 18.68 142 SER A CA 1
ATOM 655 C C . SER A 1 82 ? 11.201 6.676 6.358 1.00 21.87 142 SER A C 1
ATOM 656 O O . SER A 1 82 ? 10.312 7.511 6.189 1.00 24.37 142 SER A O 1
ATOM 659 N N . GLN A 1 83 ? 10.947 5.437 6.757 1.00 24.34 143 GLN A N 1
ATOM 660 C CA . GLN A 1 83 ? 9.577 5.026 7.018 1.00 28.30 143 GLN A CA 1
ATOM 661 C C . GLN A 1 83 ? 9.273 5.034 8.512 1.00 29.40 143 GLN A C 1
ATOM 662 O O . GLN A 1 83 ? 10.017 4.475 9.320 1.00 28.50 143 GLN A O 1
ATOM 668 N N . PRO A 1 84 ? 8.198 5.732 8.911 1.00 30.48 144 PRO A N 1
ATOM 669 C CA . PRO A 1 84 ? 7.889 5.747 10.338 1.00 29.08 144 PRO A CA 1
ATOM 670 C C . PRO A 1 84 ? 7.728 4.321 10.846 1.00 26.63 144 PRO A C 1
ATOM 671 O O . PRO A 1 84 ? 7.067 3.485 10.221 1.00 27.55 144 PRO A O 1
ATOM 675 N N . GLY A 1 85 ? 8.359 4.059 11.979 1.00 23.47 145 GLY A N 1
ATOM 676 C CA . GLY A 1 85 ? 8.321 2.743 12.577 1.00 19.51 145 GLY A CA 1
ATOM 677 C C . GLY A 1 85 ? 9.614 2.020 12.262 1.00 16.92 145 GLY A C 1
ATOM 678 O O . GLY A 1 85 ? 9.945 1.015 12.893 1.00 15.72 145 GLY A O 1
ATOM 679 N N . GLY A 1 86 ? 10.352 2.527 11.277 1.00 15.47 146 GLY A N 1
ATOM 680 C CA . GLY A 1 86 ? 11.609 1.888 10.910 1.00 12.33 146 GLY A CA 1
ATOM 681 C C . GLY A 1 86 ? 12.645 1.913 12.020 1.00 11.26 146 GLY A C 1
ATOM 682 O O . GLY A 1 86 ? 12.950 2.974 12.558 1.00 9.74 146 GLY A O 1
ATOM 683 N N . LYS A 1 87 ? 13.180 0.741 12.360 1.00 10.55 147 LYS A N 1
ATOM 684 C CA . LYS A 1 87 ? 14.212 0.584 13.385 1.00 9.87 147 LYS A CA 1
ATOM 685 C C . LYS A 1 87 ? 15.230 -0.416 12.839 1.00 9.43 147 LYS A C 1
ATOM 686 O O . LYS A 1 87 ? 14.897 -1.578 12.573 1.00 10.01 147 LYS A O 1
ATOM 692 N N . ILE A 1 88 ? 16.476 0.025 12.701 1.00 7.05 148 ILE A N 1
ATOM 693 C CA . ILE A 1 88 ? 17.508 -0.824 12.137 1.00 6.63 148 ILE A CA 1
ATOM 694 C C . ILE A 1 88 ? 18.650 -1.150 13.087 1.00 6.76 148 ILE A C 1
ATOM 695 O O . ILE A 1 88 ? 19.077 -0.304 13.874 1.00 7.90 148 ILE A O 1
ATOM 700 N N . LEU A 1 89 ? 19.113 -2.395 13.022 1.00 6.50 149 LEU A N 1
ATOM 701 C CA . LEU A 1 89 ? 20.249 -2.835 13.823 1.00 7.71 149 LEU A CA 1
ATOM 702 C C . LEU A 1 89 ? 21.394 -3.027 12.840 1.00 7.30 149 LEU A C 1
ATOM 703 O O . LEU A 1 89 ? 21.222 -3.694 11.821 1.00 8.24 149 LEU A O 1
ATOM 708 N N . VAL A 1 90 ? 22.545 -2.420 13.134 1.00 6.40 150 VAL A N 1
ATOM 709 C CA . VAL A 1 90 ? 23.733 -2.559 12.300 1.00 6.45 150 VAL A CA 1
ATOM 710 C C . VAL A 1 90 ? 24.768 -3.232 13.192 1.00 7.89 150 VAL A C 1
ATOM 711 O O . VAL A 1 90 ? 25.012 -2.794 14.319 1.00 7.75 150 VAL A O 1
ATOM 715 N N . HIS A 1 91 ? 25.369 -4.305 12.702 1.00 6.83 151 HIS A N 1
ATOM 716 C CA . HIS A 1 91 ? 26.346 -5.023 13.512 1.00 7.44 151 HIS A CA 1
ATOM 717 C C . HIS A 1 91 ? 27.328 -5.769 12.650 1.00 7.77 151 HIS A C 1
ATOM 718 O O . HIS A 1 91 ? 27.160 -5.858 11.446 1.00 7.09 151 HIS A O 1
ATOM 725 N N . CYS A 1 92 ? 28.373 -6.293 13.286 1.00 8.51 152 CYS A N 1
ATOM 726 C CA . CYS A 1 92 ? 29.296 -7.162 12.577 1.00 10.24 152 CYS A CA 1
ATOM 727 C C . CYS A 1 92 ? 29.583 -8.308 13.541 1.00 10.77 152 CYS A C 1
ATOM 728 O O . CYS A 1 92 ? 29.045 -8.330 14.655 1.00 11.58 152 CYS A O 1
ATOM 731 N N . ALA A 1 93 ? 30.415 -9.246 13.118 1.00 11.46 153 ALA A N 1
ATOM 732 C CA . ALA A 1 93 ? 30.683 -10.443 13.900 1.00 12.51 153 ALA A CA 1
ATOM 733 C C . ALA A 1 93 ? 31.514 -10.354 15.175 1.00 14.70 153 ALA A C 1
ATOM 734 O O . ALA A 1 93 ? 31.305 -11.154 16.092 1.00 15.66 153 ALA A O 1
ATOM 736 N N . VAL A 1 94 ? 32.413 -9.380 15.270 1.00 14.52 154 VAL A N 1
ATOM 737 C CA . VAL A 1 94 ? 33.292 -9.324 16.439 1.00 17.95 154 VAL A CA 1
ATOM 738 C C . VAL A 1 94 ? 33.278 -8.116 17.369 1.00 19.26 154 VAL A C 1
ATOM 739 O O . VAL A 1 94 ? 33.263 -8.278 18.595 1.00 21.30 154 VAL A O 1
ATOM 743 N N . GLY A 1 95 ? 33.326 -6.919 16.808 1.00 16.41 155 GLY A N 1
ATOM 744 C CA . GLY A 1 95 ? 33.315 -5.724 17.638 1.00 15.75 155 GLY A CA 1
ATOM 745 C C . GLY A 1 95 ? 32.376 -4.756 16.964 1.00 14.47 155 GLY A C 1
ATOM 746 O O . GLY A 1 95 ? 31.209 -5.099 16.748 1.00 13.86 155 GLY A O 1
ATOM 747 N N . VAL A 1 96 ? 32.860 -3.561 16.641 1.00 12.15 156 VAL A N 1
ATOM 748 C CA . VAL A 1 96 ? 32.029 -2.589 15.924 1.00 11.61 156 VAL A CA 1
ATOM 749 C C . VAL A 1 96 ? 32.798 -1.982 14.758 1.00 10.60 156 VAL A C 1
ATOM 750 O O . VAL A 1 96 ? 32.395 -0.961 14.195 1.00 11.73 156 VAL A O 1
ATOM 754 N N . SER A 1 97 ? 33.893 -2.612 14.357 1.00 9.55 157 SER A N 1
ATOM 755 C CA . SER A 1 97 ? 34.679 -2.024 13.276 1.00 7.94 157 SER A CA 1
ATOM 756 C C . SER A 1 97 ? 33.924 -1.801 11.965 1.00 7.27 157 SER A C 1
ATOM 757 O O . SER A 1 97 ? 33.765 -0.650 11.520 1.00 7.82 157 SER A O 1
ATOM 760 N N . ARG A 1 98 ? 33.452 -2.882 11.346 1.00 6.20 158 ARG A N 1
ATOM 761 C CA . ARG A 1 98 ? 32.753 -2.757 10.074 1.00 4.83 158 ARG A CA 1
ATOM 762 C C . ARG A 1 98 ? 31.401 -2.056 10.206 1.00 5.16 158 ARG A C 1
ATOM 763 O O . ARG A 1 98 ? 31.020 -1.269 9.332 1.00 5.48 158 ARG A O 1
ATOM 771 N N . SER A 1 99 ? 30.692 -2.313 11.302 1.00 4.72 159 SER A N 1
ATOM 772 C CA . SER A 1 99 ? 29.378 -1.702 11.501 1.00 3.66 159 SER A CA 1
ATOM 773 C C . SER A 1 99 ? 29.461 -0.192 11.753 1.00 5.02 159 SER A C 1
ATOM 774 O O . SER A 1 99 ? 28.732 0.578 11.138 1.00 5.20 159 SER A O 1
ATOM 777 N N . ALA A 1 100 ? 30.358 0.227 12.646 1.00 5.52 160 ALA A N 1
ATOM 778 C CA . ALA A 1 100 ? 30.492 1.651 12.949 1.00 6.01 160 ALA A CA 1
ATOM 779 C C . ALA A 1 100 ? 30.873 2.441 11.707 1.00 6.18 160 ALA A C 1
ATOM 780 O O . ALA A 1 100 ? 30.401 3.559 11.518 1.00 5.94 160 ALA A O 1
ATOM 782 N N . THR A 1 101 ? 31.732 1.866 10.873 1.00 6.15 161 THR A N 1
ATOM 783 C CA . THR A 1 101 ? 32.149 2.553 9.650 1.00 5.57 161 THR A CA 1
ATOM 784 C C . THR A 1 101 ? 30.951 2.806 8.729 1.00 5.99 161 THR A C 1
ATOM 785 O O . THR A 1 101 ? 30.817 3.902 8.168 1.00 5.66 161 THR A O 1
ATOM 789 N N . LEU A 1 102 ? 30.061 1.823 8.587 1.00 3.36 162 LEU A N 1
ATOM 790 C CA . LEU A 1 102 ? 28.908 2.037 7.721 1.00 5.17 162 LEU A CA 1
ATOM 791 C C . LEU A 1 102 ? 27.939 3.062 8.320 1.00 4.65 162 LEU A C 1
ATOM 792 O O . LEU A 1 102 ? 27.317 3.837 7.584 1.00 5.74 162 LEU A O 1
ATOM 797 N N . VAL A 1 103 ? 27.806 3.073 9.649 1.00 6.28 163 VAL A N 1
ATOM 798 C CA . VAL A 1 103 ? 26.932 4.039 10.305 1.00 5.18 163 VAL A CA 1
ATOM 799 C C . VAL A 1 103 ? 27.480 5.450 10.114 1.00 6.49 163 VAL A C 1
ATOM 800 O O . VAL A 1 103 ? 26.722 6.367 9.816 1.00 4.59 163 VAL A O 1
ATOM 804 N N . LEU A 1 104 ? 28.787 5.626 10.305 1.00 6.00 164 LEU A N 1
ATOM 805 C CA . LEU A 1 104 ? 29.386 6.948 10.115 1.00 5.58 164 LEU A CA 1
ATOM 806 C C . LEU A 1 104 ? 29.200 7.411 8.674 1.00 5.40 164 LEU A C 1
ATOM 807 O O . LEU A 1 104 ? 28.852 8.564 8.414 1.00 5.52 164 LEU A O 1
ATOM 812 N N . ALA A 1 105 ? 29.415 6.507 7.727 1.00 5.78 165 ALA A N 1
ATOM 813 C CA . ALA A 1 105 ? 29.244 6.882 6.335 1.00 5.00 165 ALA A CA 1
ATOM 814 C C . ALA A 1 105 ? 27.806 7.325 6.061 1.00 5.28 165 ALA A C 1
ATOM 815 O O . ALA A 1 105 ? 27.577 8.291 5.328 1.00 5.58 165 ALA A O 1
ATOM 817 N N . TYR A 1 106 ? 26.842 6.627 6.652 1.00 5.97 166 TYR A N 1
ATOM 818 C CA . TYR A 1 106 ? 25.433 6.971 6.464 1.00 5.84 166 TYR A CA 1
ATOM 819 C C . TYR A 1 106 ? 25.145 8.367 7.015 1.00 6.64 166 TYR A C 1
ATOM 820 O O . TYR A 1 106 ? 24.476 9.169 6.375 1.00 5.17 166 TYR A O 1
ATOM 829 N N . LEU A 1 107 ? 25.658 8.662 8.202 1.00 5.22 167 LEU A N 1
ATOM 830 C CA . LEU A 1 107 ? 25.413 9.973 8.799 1.00 6.03 167 LEU A CA 1
ATOM 831 C C . LEU A 1 107 ? 26.021 11.073 7.935 1.00 6.94 167 LEU A C 1
ATOM 832 O O . LEU A 1 107 ? 25.443 12.145 7.777 1.00 6.47 167 LEU A O 1
ATOM 837 N N . MET A 1 108 ? 27.186 10.794 7.368 1.00 5.23 168 MET A N 1
ATOM 838 C CA . MET A 1 108 ? 27.875 11.757 6.518 1.00 6.56 168 MET A CA 1
ATOM 839 C C . MET A 1 108 ? 27.136 11.966 5.188 1.00 6.98 168 MET A C 1
ATOM 840 O O . MET A 1 108 ? 26.992 13.104 4.708 1.00 7.22 168 MET A O 1
ATOM 845 N N . LEU A 1 109 ? 26.661 10.869 4.613 1.00 6.08 169 LEU A N 1
ATOM 846 C CA . LEU A 1 109 ? 25.965 10.902 3.335 1.00 7.06 169 LEU A CA 1
ATOM 847 C C . LEU A 1 109 ? 24.512 11.360 3.379 1.00 8.94 169 LEU A C 1
ATOM 848 O O . LEU A 1 109 ? 24.015 11.920 2.403 1.00 10.89 169 LEU A O 1
ATOM 853 N N . TYR A 1 110 ? 23.821 11.147 4.497 1.00 5.49 170 TYR A N 1
ATOM 854 C CA . TYR A 1 110 ? 22.417 11.534 4.548 1.00 6.86 170 TYR A CA 1
ATOM 855 C C . TYR A 1 110 ? 22.019 12.626 5.530 1.00 8.00 170 TYR A C 1
ATOM 856 O O . TYR A 1 110 ? 20.910 13.178 5.422 1.00 8.42 170 TYR A O 1
ATOM 865 N N . HIS A 1 111 ? 22.909 12.967 6.463 1.00 7.00 171 HIS A N 1
ATOM 866 C CA . HIS A 1 111 ? 22.596 14.000 7.443 1.00 7.62 171 HIS A CA 1
ATOM 867 C C . HIS A 1 111 ? 23.585 15.153 7.484 1.00 9.94 171 HIS A C 1
ATOM 868 O O . HIS A 1 111 ? 23.669 15.880 8.480 1.00 9.81 171 HIS A O 1
ATOM 875 N N . HIS A 1 112 ? 24.316 15.314 6.383 1.00 9.86 172 HIS A N 1
ATOM 876 C CA . HIS A 1 112 ? 25.276 16.404 6.215 1.00 11.55 172 HIS A CA 1
ATOM 877 C C . HIS A 1 112 ? 26.297 16.585 7.337 1.00 9.29 172 HIS A C 1
ATOM 878 O O . HIS A 1 112 ? 26.686 17.714 7.633 1.00 10.05 172 HIS A O 1
ATOM 885 N N . LEU A 1 113 ? 26.720 15.493 7.964 1.00 7.82 173 LEU A N 1
ATOM 886 C CA . LEU A 1 113 ? 27.694 15.586 9.049 1.00 8.68 173 LEU A CA 1
ATOM 887 C C . LEU A 1 113 ? 29.115 15.360 8.590 1.00 8.20 173 LEU A C 1
ATOM 888 O O . LEU A 1 113 ? 29.368 14.561 7.687 1.00 8.37 173 LEU A O 1
ATOM 893 N N . THR A 1 114 ? 30.056 16.049 9.231 1.00 8.40 174 THR A N 1
ATOM 894 C CA . THR A 1 114 ? 31.463 15.824 8.928 1.00 7.39 174 THR A CA 1
ATOM 895 C C . THR A 1 114 ? 31.807 14.543 9.698 1.00 6.89 174 THR A C 1
ATOM 896 O O . THR A 1 114 ? 31.063 14.136 10.595 1.00 6.61 174 THR A O 1
ATOM 900 N N . LEU A 1 115 ? 32.931 13.916 9.368 1.00 6.45 175 LEU A N 1
ATOM 901 C CA . LEU A 1 115 ? 33.333 12.692 10.075 1.00 7.46 175 LEU A CA 1
ATOM 902 C C . LEU A 1 115 ? 33.479 12.942 11.585 1.00 6.87 175 LEU A C 1
ATOM 903 O O . LEU A 1 115 ? 33.079 12.107 12.402 1.00 8.32 175 LEU A O 1
ATOM 908 N N . VAL A 1 116 ? 34.017 14.096 11.955 1.00 8.07 176 VAL A N 1
ATOM 909 C CA . VAL A 1 116 ? 34.183 14.417 13.370 1.00 7.28 176 VAL A CA 1
ATOM 910 C C . VAL A 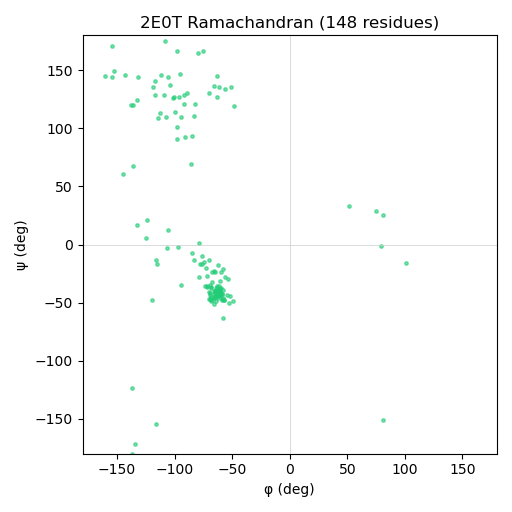1 116 ? 32.843 14.525 14.076 1.00 7.19 176 VAL A C 1
ATOM 911 O O . VAL A 1 116 ? 32.668 14.015 15.189 1.00 7.00 176 VAL A O 1
ATOM 915 N N . GLU A 1 117 ? 31.881 15.173 13.429 1.00 6.84 177 GLU A N 1
ATOM 916 C CA . GLU A 1 117 ? 30.558 15.305 14.017 1.00 6.38 177 GLU A CA 1
ATOM 917 C C . GLU A 1 117 ? 29.885 13.942 14.129 1.00 6.13 177 GLU A C 1
ATOM 918 O O . GLU A 1 117 ? 29.186 13.672 15.104 1.00 6.75 177 GLU A O 1
ATOM 924 N N . ALA A 1 118 ? 30.060 13.104 13.107 1.00 6.59 178 ALA A N 1
ATOM 925 C CA . ALA A 1 118 ? 29.454 11.771 13.108 1.00 6.31 178 ALA A CA 1
ATOM 926 C C . ALA A 1 118 ? 30.059 10.925 14.230 1.00 5.48 178 ALA A C 1
ATOM 927 O O . ALA A 1 118 ? 29.331 10.257 14.966 1.00 6.82 178 ALA A O 1
ATOM 929 N N . ILE A 1 119 ? 31.381 10.965 14.372 1.00 5.06 179 ILE A N 1
ATOM 930 C CA . ILE A 1 119 ? 32.049 10.214 15.436 1.00 6.57 179 ILE A CA 1
ATOM 931 C C . ILE A 1 119 ? 31.516 10.658 16.807 1.00 6.82 179 ILE A C 1
ATOM 932 O O . ILE A 1 119 ? 31.245 9.831 17.677 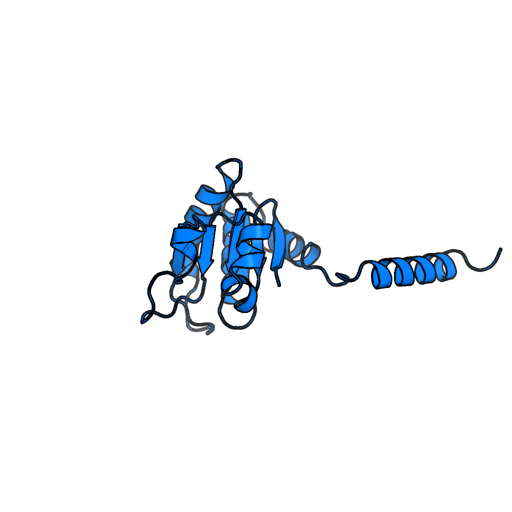1.00 8.73 179 ILE A O 1
ATOM 937 N N . LYS A 1 120 ? 31.348 11.964 16.991 1.00 7.23 180 LYS A N 1
ATOM 938 C CA . LYS A 1 120 ? 30.844 12.473 18.258 1.00 8.56 180 LYS A CA 1
ATOM 939 C C . LYS A 1 120 ? 29.438 11.952 18.528 1.00 8.96 180 LYS A C 1
ATOM 940 O O . LYS A 1 120 ? 29.140 11.481 19.632 1.00 8.86 180 LYS A O 1
ATOM 946 N N . LYS A 1 121 ? 28.575 12.012 17.516 1.00 7.92 181 LYS A N 1
ATOM 947 C CA . LYS A 1 121 ? 27.209 11.533 17.679 1.00 9.14 181 LYS A CA 1
ATOM 948 C C . LYS A 1 121 ? 27.190 10.072 18.125 1.00 8.30 181 LYS A C 1
ATOM 949 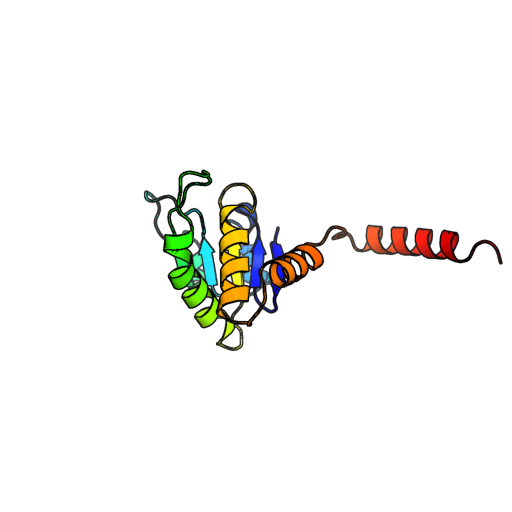O O . LYS A 1 121 ? 26.479 9.705 19.066 1.00 7.98 181 LYS A O 1
ATOM 955 N N . VAL A 1 122 ? 27.971 9.238 17.451 1.00 7.35 182 VAL A N 1
ATOM 956 C CA . VAL A 1 122 ? 27.987 7.822 17.798 1.00 8.59 182 VAL A CA 1
ATOM 957 C C . VAL A 1 122 ? 28.567 7.589 19.185 1.00 8.59 182 VAL A C 1
ATOM 958 O O . VAL A 1 122 ? 27.944 6.931 20.011 1.00 9.02 182 VAL A O 1
ATOM 962 N N . LYS A 1 123 ? 29.744 8.148 19.440 1.00 10.23 183 LYS A N 1
ATOM 963 C CA . LYS A 1 123 ? 30.395 7.954 20.733 1.00 9.43 183 LYS A CA 1
ATOM 964 C C . LYS A 1 123 ? 29.576 8.473 21.914 1.00 9.92 183 LYS A C 1
ATOM 965 O O . LYS A 1 123 ? 29.559 7.849 22.989 1.00 8.31 183 LYS A O 1
ATOM 971 N N . ASP A 1 124 ? 28.904 9.603 21.727 1.00 7.61 184 ASP A N 1
ATOM 972 C CA . ASP A 1 124 ? 28.084 10.183 22.793 1.00 9.58 184 ASP A CA 1
ATOM 973 C C . ASP A 1 124 ? 26.907 9.282 23.147 1.00 10.47 184 ASP A C 1
ATOM 974 O O . ASP A 1 124 ? 26.377 9.351 24.264 1.00 9.76 184 ASP A O 1
ATOM 979 N N . HIS A 1 125 ? 26.503 8.430 22.204 1.00 6.98 185 HIS A N 1
ATOM 980 C CA . HIS A 1 125 ? 25.354 7.565 22.436 1.00 10.01 185 HIS A CA 1
ATOM 981 C C . HIS A 1 125 ? 25.619 6.087 22.695 1.00 9.43 185 HIS A C 1
ATOM 982 O O . HIS A 1 125 ? 24.697 5.274 22.654 1.00 12.14 185 HIS A O 1
ATOM 989 N N . ARG A 1 126 ? 26.873 5.732 22.945 1.00 8.63 186 ARG A N 1
ATOM 990 C CA . ARG A 1 126 ? 27.190 4.345 23.275 1.00 8.38 186 ARG A CA 1
ATOM 991 C C . ARG A 1 126 ? 27.264 4.366 24.801 1.00 8.96 186 ARG A C 1
ATOM 992 O O . ARG A 1 126 ? 28.258 4.809 25.374 1.00 10.43 186 ARG A O 1
ATOM 1000 N N . GLY A 1 127 ? 26.193 3.894 25.438 1.00 7.51 187 GLY A N 1
ATOM 1001 C CA . GLY A 1 127 ? 26.090 3.943 26.883 1.00 9.45 187 GLY A CA 1
ATOM 1002 C C . GLY A 1 127 ? 27.092 3.163 27.692 1.00 9.52 187 GLY A C 1
ATOM 1003 O O . GLY A 1 127 ? 27.532 2.089 27.282 1.00 9.00 187 GLY A O 1
ATOM 1004 N N . ILE A 1 128 ? 27.459 3.718 28.847 1.00 8.71 188 ILE A N 1
ATOM 1005 C CA . ILE A 1 128 ? 28.390 3.038 29.734 1.00 7.82 188 ILE A CA 1
ATOM 1006 C C . ILE A 1 128 ? 27.827 2.855 31.144 1.00 8.56 188 ILE A C 1
ATOM 1007 O O . ILE A 1 128 ? 28.543 2.401 32.031 1.00 9.08 188 ILE A O 1
ATOM 1012 N N . ILE A 1 129 ? 26.561 3.213 31.366 1.00 8.29 189 ILE A N 1
ATOM 1013 C CA . ILE A 1 129 ? 25.932 3.003 32.687 1.00 8.05 189 ILE A CA 1
ATOM 1014 C C . ILE A 1 129 ? 24.523 2.430 32.487 1.00 8.97 189 ILE A C 1
ATOM 1015 O O . ILE A 1 129 ? 23.527 3.076 32.784 1.00 10.83 189 ILE A O 1
ATOM 1020 N N . PRO A 1 130 ? 24.429 1.193 31.986 1.00 10.94 190 PRO A N 1
ATOM 1021 C CA . PRO A 1 130 ? 23.143 0.526 31.737 1.00 10.74 190 PRO A CA 1
ATOM 1022 C C . PRO A 1 130 ? 22.349 0.185 32.992 1.00 12.47 190 PRO A C 1
ATOM 1023 O O . PRO A 1 130 ? 21.119 0.050 32.950 1.00 11.84 190 PRO A O 1
ATOM 1027 N N . ASN A 1 131 ? 23.062 0.056 34.106 1.00 10.65 191 ASN A N 1
ATOM 1028 C CA . ASN A 1 131 ? 22.464 -0.298 35.377 1.00 11.64 191 ASN A CA 1
ATOM 1029 C C . ASN A 1 131 ? 21.910 0.970 36.022 1.00 10.97 191 ASN A C 1
ATOM 1030 O O . ASN A 1 131 ? 22.665 1.850 36.440 1.00 9.71 191 ASN A O 1
ATOM 1035 N N . ARG A 1 132 ? 20.587 1.074 36.092 1.00 12.52 192 ARG A N 1
ATOM 1036 C CA . ARG A 1 132 ? 19.960 2.256 36.680 1.00 13.89 192 ARG A CA 1
ATOM 1037 C C . ARG A 1 132 ? 20.338 2.490 38.136 1.00 12.62 192 ARG A C 1
ATOM 1038 O O . ARG A 1 132 ? 20.397 3.639 38.591 1.00 12.22 192 ARG A O 1
ATOM 1046 N N . GLY A 1 133 ? 20.595 1.406 38.864 1.00 10.65 193 GLY A N 1
ATOM 1047 C CA . GLY A 1 133 ? 21.001 1.526 40.251 1.00 9.68 193 GLY A CA 1
ATOM 1048 C C . GLY A 1 133 ? 22.391 2.145 40.332 1.00 8.75 193 GLY A C 1
ATOM 1049 O O . GLY A 1 133 ? 22.641 3.032 41.154 1.00 9.90 193 GLY A O 1
ATOM 1050 N N . PHE A 1 134 ? 23.306 1.671 39.484 1.00 8.96 194 PHE A N 1
ATOM 1051 C CA . PHE A 1 134 ? 24.669 2.211 39.467 1.00 8.36 194 PHE A CA 1
ATOM 1052 C C . PHE A 1 134 ? 24.614 3.701 39.103 1.00 9.23 194 PHE A C 1
ATOM 1053 O O . PHE A 1 134 ? 25.321 4.521 39.687 1.00 7.98 194 PHE A O 1
ATOM 1061 N N . LEU A 1 135 ? 23.754 4.055 38.154 1.00 7.73 195 LEU A N 1
ATOM 1062 C CA . LEU A 1 135 ? 23.622 5.455 37.756 1.00 7.43 195 LEU A CA 1
ATOM 1063 C C . LEU A 1 135 ? 23.214 6.294 38.961 1.00 7.67 195 LEU A C 1
ATOM 1064 O O . LEU A 1 135 ? 23.815 7.340 39.221 1.00 8.30 195 LEU A O 1
ATOM 1069 N N . ARG A 1 136 ? 22.203 5.821 39.698 1.00 8.85 196 ARG A N 1
ATOM 1070 C CA . ARG A 1 136 ? 21.704 6.516 40.889 1.00 9.34 196 ARG A CA 1
ATOM 1071 C C . ARG A 1 136 ? 22.814 6.688 41.929 1.00 9.76 196 ARG A C 1
ATOM 1072 O O . ARG A 1 136 ? 22.957 7.752 42.543 1.00 9.81 196 ARG A O 1
ATOM 1080 N N . GLN A 1 137 ? 23.591 5.628 42.104 1.00 8.13 197 GLN A N 1
ATOM 1081 C CA . GLN A 1 137 ? 24.702 5.602 43.046 1.00 8.20 197 GLN A CA 1
ATOM 1082 C C . GLN A 1 137 ? 25.798 6.592 42.653 1.00 7.07 197 GLN A C 1
ATOM 1083 O O . GLN A 1 137 ? 26.386 7.246 43.511 1.00 7.13 197 GLN A O 1
ATOM 1089 N N . LEU A 1 138 ? 26.079 6.694 41.356 1.00 7.77 198 LEU A N 1
ATOM 1090 C CA . LEU A 1 138 ? 27.107 7.626 40.895 1.00 7.63 198 LEU A CA 1
ATOM 1091 C C . LEU A 1 138 ? 26.611 9.067 41.017 1.00 6.79 198 LEU A C 1
ATOM 1092 O O . LEU A 1 138 ? 27.384 9.983 41.335 1.00 7.78 198 LEU A O 1
ATOM 1097 N N . LEU A 1 139 ? 25.324 9.273 40.769 1.00 9.24 199 LEU A N 1
ATOM 1098 C CA . LEU A 1 139 ? 24.762 10.614 40.865 1.00 8.44 199 LEU A CA 1
ATOM 1099 C C . LEU A 1 139 ? 24.778 11.062 42.315 1.00 9.62 199 LEU A C 1
ATOM 1100 O O . LEU A 1 139 ? 24.939 12.249 42.597 1.00 9.61 199 LEU A O 1
ATOM 1105 N N . ALA A 1 140 ? 24.621 10.112 43.230 1.00 9.34 200 ALA A N 1
ATOM 1106 C CA . ALA A 1 140 ? 24.650 10.433 44.652 1.00 10.25 200 ALA A CA 1
ATOM 1107 C C . ALA A 1 140 ? 26.082 10.835 45.029 1.00 9.83 200 ALA A C 1
ATOM 1108 O O . ALA A 1 140 ? 26.289 11.808 45.747 1.00 9.98 200 ALA A O 1
ATOM 1110 N N . LEU A 1 141 ? 27.068 10.087 44.527 1.00 9.52 201 LEU A N 1
ATOM 1111 C CA . LEU A 1 141 ? 28.478 10.398 44.802 1.00 8.57 201 LEU A CA 1
ATOM 1112 C C . LEU A 1 141 ? 28.758 11.796 44.253 1.00 10.22 201 LEU A C 1
ATOM 1113 O O . LEU A 1 141 ? 29.382 12.630 44.905 1.00 8.89 201 LEU A O 1
ATOM 1118 N N . ASP A 1 142 ? 28.272 12.051 43.044 1.00 8.75 202 ASP A N 1
ATOM 1119 C CA . ASP A 1 142 ? 28.479 13.336 42.382 1.00 11.17 202 ASP A CA 1
ATOM 1120 C C . ASP A 1 142 ? 27.948 14.528 43.185 1.00 10.63 202 ASP A C 1
ATOM 1121 O O . ASP A 1 142 ? 28.634 15.551 43.318 1.00 10.28 202 ASP A O 1
ATOM 1126 N N . ARG A 1 143 ? 26.728 14.413 43.707 1.00 10.70 203 ARG A N 1
ATOM 1127 C CA . ARG A 1 143 ? 26.161 15.504 44.499 1.00 13.89 203 ARG A CA 1
ATOM 1128 C C . ARG A 1 143 ? 27.019 15.754 45.722 1.00 14.21 203 ARG A C 1
ATOM 1129 O O . ARG A 1 143 ? 27.295 16.899 46.075 1.00 13.87 203 ARG A O 1
ATOM 1137 N N . ARG A 1 144 ? 27.434 14.676 46.378 1.00 13.99 204 ARG A N 1
ATOM 1138 C CA . ARG A 1 144 ? 28.256 14.796 47.574 1.00 16.44 204 ARG A CA 1
ATOM 1139 C C . ARG A 1 144 ? 29.560 15.532 47.293 1.00 15.65 204 ARG A C 1
ATOM 1140 O O . ARG A 1 144 ? 29.940 16.441 48.028 1.00 14.98 204 ARG A O 1
ATOM 1148 N N . LEU A 1 145 ? 30.243 15.146 46.220 1.00 13.47 205 LEU A N 1
ATOM 1149 C CA . LEU A 1 145 ? 31.513 15.766 45.873 1.00 12.79 205 LEU A CA 1
ATOM 1150 C C . LEU A 1 145 ? 31.412 17.194 45.347 1.00 13.38 205 LEU A C 1
ATOM 1151 O O . LEU A 1 145 ? 32.277 18.026 45.618 1.00 14.54 205 LEU A O 1
ATOM 1156 N N . ARG A 1 146 ? 30.368 17.483 44.584 1.00 13.77 206 ARG 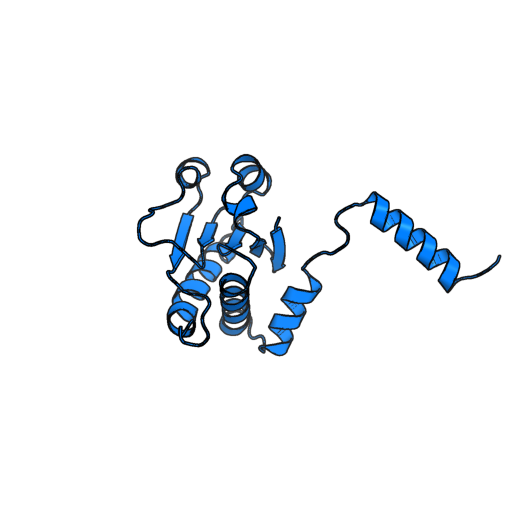A N 1
ATOM 1157 C CA . ARG A 1 146 ? 30.215 18.821 44.025 1.00 13.82 206 ARG A CA 1
ATOM 1158 C C . ARG A 1 146 ? 29.800 19.852 45.056 1.00 16.16 206 ARG A C 1
ATOM 1159 O O . ARG A 1 146 ? 30.240 21.001 45.010 1.00 16.59 206 ARG A O 1
ATOM 1167 N N . GLN A 1 147 ? 28.968 19.423 45.992 1.00 16.87 207 GLN A N 1
ATOM 1168 C CA . GLN A 1 147 ? 28.420 20.319 47.003 1.00 19.03 207 GLN A CA 1
ATOM 1169 C C . GLN A 1 147 ? 29.161 20.383 48.323 1.00 19.10 207 GLN A C 1
ATOM 1170 O O . GLN A 1 147 ? 29.207 21.444 48.953 1.00 17.72 207 GLN A O 1
ATOM 1176 N N . GLY A 1 148 ? 29.713 19.254 48.751 1.00 20.30 208 GLY A N 1
ATOM 1177 C CA . GLY A 1 148 ? 30.427 19.221 50.009 1.00 24.97 208 GLY A CA 1
ATOM 1178 C C . GLY A 1 148 ? 29.475 19.086 51.180 1.00 28.83 208 GLY A C 1
ATOM 1179 O O . GLY A 1 148 ? 28.390 18.518 51.046 1.00 28.43 208 GLY A O 1
ATOM 1180 N N . LEU A 1 149 ? 29.881 19.625 52.326 1.00 31.60 209 LEU A N 1
ATOM 1181 C CA . LEU A 1 149 ? 29.085 19.559 53.545 1.00 35.98 209 LEU A CA 1
ATOM 1182 C C . LEU A 1 149 ? 27.905 20.517 53.537 1.00 38.75 209 LEU A C 1
ATOM 1183 O O . LEU A 1 149 ? 27.829 21.425 52.710 1.00 38.83 209 LEU A O 1
ATOM 1188 N N . GLU A 1 150 ? 26.998 20.308 54.486 1.00 42.73 210 GLU A N 1
ATOM 1189 C CA . GLU A 1 150 ? 25.814 21.140 54.645 1.00 46.33 210 GLU A CA 1
ATOM 1190 C C . GLU A 1 150 ? 24.842 20.975 53.483 1.00 47.04 210 GLU A C 1
ATOM 1191 O O . GLU A 1 150 ? 23.661 20.681 53.758 1.00 48.04 210 GLU A O 1
#

Solvent-accessible surface area: 9777 Å² total; per-residue (Å²): 112,24,16,80,0,51,102,11,0,25,3,3,44,41,106,18,4,105,68,98,204,39,2,148,168,34,35,8,42,17,0,0,11,0,12,26,29,174,201,150,52,78,30,158,33,4,159,65,33,57,12,165,30,38,25,7,88,6,133,82,49,149,99,60,95,24,57,126,30,65,133,75,0,0,50,16,0,74,141,0,39,68,82,141,52,13,68,0,1,0,2,1,52,120,34,48,51,26,0,19,46,0,0,28,7,4,0,73,105,72,61,173,37,82,88,116,82,0,59,127,76,9,145,87,84,104,51,158,66,122,60,179,13,119,44,158,102,88,99,46,76,58,152,145,134,156,115,48,175,219

CATH classification: 3.90.190.10

Organism: Homo sapiens (NCBI:txid9606)

GO terms:
  GO:0005515 protein binding (F, IPI)
  GO:0005654 nucleoplasm (C, IDA)
  GO:0008138 protein tyrosine/serine/threonine phosphatase activity (F, IDA)
  GO:0008138 protein tyrosine/serine/threonine phosphatase activity (F, IMP)
  GO:0004721 phosphoprotein phosphatase activity (F, IDA)
  GO:0005634 nucleus (C, IDA)
  GO:0005737 cytoplasm (C, IDA)
  GO:0005794 Golgi apparatus (C, IDA)
  GO:0006470 protein dephosphorylation (P, IDA)
  GO:0070373 negative regulation of ERK1 and ERK2 cascade (P, IDA)
  GO:0000122 negative regulation of transcription by RNA polymerase II (P, IDA)
  GO:0070062 extracellular exosome (C, HDA)
  GO:0045785 positive regulation of cell adhesion (P, IMP)
  GO:0061629 RNA polymerase II-specific DNA-binding transcription factor binding (F, IPI)
  GO:0002039 p53 binding (F, IPI)